Protein AF-A0A119UWV0-F1 (afdb_monomer_lite)

Foldseek 3Di:
DVVVVVVVVVVVVVVVVVVVVVVVVVVVVVVVLVVQLVQWDWDQLAQNFTWTWGNDDPPDPDDTWTADPVCVVVVHGFTWDDDDDPSKTAGPPPGDIRDRPHDDPDPPDPDD

pLDDT: mean 87.81, std 12.91, range [50.81, 98.12]

Structure (mmCIF, N/CA/C/O backbone):
data_AF-A0A119UWV0-F1
#
_entry.id   AF-A0A119UWV0-F1
#
loop_
_atom_site.group_PDB
_atom_site.id
_atom_site.type_symbol
_atom_site.label_atom_id
_atom_site.label_alt_id
_atom_site.label_comp_id
_atom_site.label_asym_id
_atom_site.label_entity_id
_atom_site.label_seq_id
_atom_site.pdbx_PDB_ins_code
_atom_site.Cartn_x
_atom_site.Cartn_y
_atom_site.Cartn_z
_atom_site.occupancy
_atom_site.B_iso_or_equiv
_atom_site.auth_seq_id
_atom_site.auth_comp_id
_atom_site.auth_asym_id
_atom_site.auth_atom_id
_atom_site.pdbx_PDB_model_num
ATOM 1 N N . MET A 1 1 ? -32.503 -6.758 44.906 1.00 62.12 1 MET A N 1
ATOM 2 C CA . MET A 1 1 ? -32.669 -6.690 43.437 1.00 62.12 1 MET A CA 1
ATOM 3 C C . MET A 1 1 ? -31.937 -5.479 42.854 1.00 62.12 1 MET A C 1
ATOM 5 O O . MET A 1 1 ? -31.022 -5.701 42.078 1.00 62.12 1 MET A O 1
ATOM 9 N N . ALA A 1 2 ? -32.184 -4.247 43.325 1.00 69.44 2 ALA A N 1
ATOM 10 C CA . ALA A 1 2 ? -31.515 -3.028 42.827 1.00 69.44 2 ALA A CA 1
ATOM 11 C C . ALA A 1 2 ? -29.963 -3.041 42.838 1.00 69.44 2 ALA A C 1
ATOM 13 O O . ALA A 1 2 ? -29.325 -2.496 41.944 1.00 69.44 2 ALA A O 1
ATOM 14 N N . THR A 1 3 ? -29.324 -3.694 43.815 1.00 80.56 3 THR A N 1
ATOM 15 C CA . THR A 1 3 ? -27.852 -3.797 43.891 1.00 80.56 3 THR A CA 1
ATOM 16 C C . THR A 1 3 ? -27.248 -4.727 42.836 1.00 80.56 3 THR A C 1
ATOM 18 O O . THR A 1 3 ? -26.132 -4.498 42.378 1.00 80.56 3 THR A O 1
ATOM 21 N N . GLN A 1 4 ? -27.983 -5.763 42.423 1.00 86.88 4 GLN A N 1
ATOM 22 C CA . GLN A 1 4 ? -27.537 -6.720 41.410 1.00 86.88 4 GLN A CA 1
ATOM 23 C C . GLN A 1 4 ? -27.638 -6.121 40.003 1.00 86.88 4 GLN A C 1
ATOM 25 O O . GLN A 1 4 ? -26.747 -6.323 39.181 1.00 86.88 4 GLN A O 1
ATOM 30 N N . GLU A 1 5 ? -28.681 -5.327 39.752 1.00 88.56 5 GLU A N 1
ATOM 31 C CA . GLU A 1 5 ? -28.848 -4.568 38.508 1.00 88.56 5 GLU A CA 1
ATOM 32 C C . GLU A 1 5 ? -27.774 -3.485 38.358 1.00 88.56 5 GLU A C 1
ATOM 34 O O . GLU A 1 5 ? -27.155 -3.384 37.301 1.00 88.56 5 GLU A O 1
ATOM 39 N N . ALA A 1 6 ? -27.476 -2.741 39.431 1.00 89.38 6 ALA A N 1
ATOM 40 C CA . ALA A 1 6 ? -26.408 -1.741 39.429 1.00 89.38 6 ALA A CA 1
ATOM 41 C C . ALA A 1 6 ? -25.021 -2.361 39.174 1.00 89.38 6 ALA A C 1
ATOM 43 O O . ALA A 1 6 ? -24.216 -1.800 38.429 1.00 89.38 6 ALA A O 1
ATOM 44 N N . LEU A 1 7 ? -24.747 -3.539 39.748 1.00 90.56 7 LEU A N 1
ATOM 45 C CA . LEU A 1 7 ? -23.492 -4.255 39.515 1.00 90.56 7 LEU A CA 1
ATOM 46 C C . LEU A 1 7 ? -23.367 -4.723 38.060 1.00 90.56 7 LEU A C 1
ATOM 48 O O . LEU A 1 7 ? -22.306 -4.560 37.459 1.00 90.56 7 LEU A O 1
ATOM 52 N N . LYS A 1 8 ? -24.449 -5.261 37.487 1.00 93.31 8 LYS A N 1
ATOM 53 C CA . LYS A 1 8 ? -24.478 -5.686 36.085 1.00 93.31 8 LYS A CA 1
ATOM 54 C C . LYS A 1 8 ? -24.269 -4.503 35.137 1.00 93.31 8 LYS A C 1
ATOM 56 O O . LYS A 1 8 ? -23.420 -4.584 34.260 1.00 93.31 8 LYS A O 1
ATOM 61 N N . ALA A 1 9 ? -24.945 -3.378 35.374 1.00 92.31 9 ALA A N 1
ATOM 62 C CA . ALA A 1 9 ? -24.749 -2.162 34.587 1.00 92.31 9 ALA A CA 1
ATOM 63 C C . ALA A 1 9 ? -23.295 -1.656 34.651 1.00 92.31 9 ALA A C 1
ATOM 65 O O . ALA A 1 9 ? -22.722 -1.287 33.630 1.00 92.31 9 ALA A O 1
ATOM 66 N N . ALA A 1 10 ? -22.658 -1.694 35.828 1.00 92.62 10 ALA A N 1
ATOM 67 C CA . ALA A 1 10 ? -21.248 -1.326 35.973 1.00 92.62 10 ALA A CA 1
ATOM 68 C C . ALA A 1 10 ? -20.294 -2.278 35.230 1.00 92.62 10 ALA A C 1
ATOM 70 O O . ALA A 1 10 ? -19.278 -1.837 34.692 1.00 92.62 10 ALA A O 1
ATOM 71 N N . GLN A 1 11 ? -20.606 -3.575 35.191 1.00 93.75 11 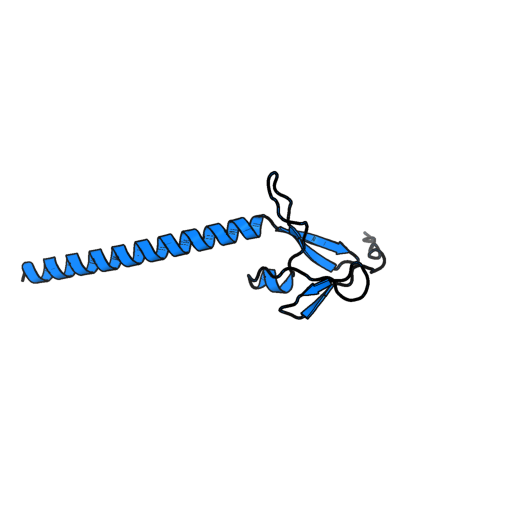GLN A N 1
ATOM 72 C CA . GLN A 1 11 ? -19.842 -4.563 34.424 1.00 93.75 11 GLN A CA 1
ATOM 73 C C . GLN A 1 11 ? -20.011 -4.360 32.916 1.00 93.75 11 GLN A C 1
ATOM 75 O O . GLN A 1 11 ? -19.015 -4.363 32.193 1.00 93.75 11 GLN A O 1
ATOM 80 N N . ASP A 1 12 ? -21.241 -4.123 32.461 1.00 94.94 12 ASP A N 1
ATOM 81 C CA . ASP A 1 12 ? -21.551 -3.872 31.054 1.00 94.94 12 ASP A CA 1
ATOM 82 C C . ASP A 1 12 ? -20.870 -2.585 30.561 1.00 94.94 12 ASP A C 1
ATOM 84 O O . ASP A 1 12 ? -20.247 -2.603 29.501 1.00 94.94 12 ASP A O 1
ATOM 88 N N . MET A 1 13 ? -20.883 -1.504 31.355 1.00 94.19 13 MET A N 1
ATOM 89 C CA . MET A 1 13 ? -20.150 -0.268 31.036 1.00 94.19 13 MET A CA 1
ATOM 90 C C . MET A 1 13 ? -18.648 -0.523 30.874 1.00 94.19 13 MET A C 1
ATOM 92 O O . MET A 1 13 ? -18.072 -0.150 29.858 1.00 94.19 13 MET A O 1
ATOM 96 N N . ARG A 1 14 ? -18.018 -1.248 31.809 1.00 94.94 14 ARG A N 1
ATOM 97 C CA . ARG A 1 14 ? -16.586 -1.586 31.699 1.00 94.94 14 ARG A CA 1
ATOM 98 C C . ARG A 1 14 ? -16.276 -2.429 30.463 1.00 94.94 14 ARG A C 1
ATOM 100 O O . ARG A 1 14 ? -15.245 -2.228 29.828 1.00 94.94 14 ARG A O 1
ATOM 107 N N . ALA A 1 15 ? -17.146 -3.380 30.126 1.00 95.50 15 ALA A N 1
ATOM 108 C CA . ALA A 1 15 ? -16.985 -4.194 28.926 1.00 95.50 15 ALA A CA 1
ATOM 109 C C . ALA A 1 15 ? -17.137 -3.357 27.645 1.00 95.50 15 ALA A C 1
ATOM 111 O O . ALA A 1 15 ? -16.448 -3.620 26.658 1.00 95.50 15 ALA A O 1
ATOM 112 N N . MET A 1 16 ? -18.014 -2.348 27.652 1.00 95.19 16 MET A N 1
ATOM 113 C CA . MET A 1 16 ? -18.131 -1.392 26.551 1.00 95.19 16 MET A CA 1
ATOM 114 C C . MET A 1 16 ? -16.889 -0.508 26.432 1.00 95.19 16 MET A C 1
ATOM 116 O O . MET A 1 16 ? -16.360 -0.397 25.330 1.00 95.19 16 MET A O 1
ATOM 120 N N . ASP A 1 17 ? -16.370 0.026 27.538 1.00 96.31 17 ASP A N 1
ATOM 121 C CA . ASP A 1 17 ? -15.157 0.857 27.538 1.00 96.31 17 ASP A CA 1
ATOM 122 C C . ASP A 1 17 ? -13.941 0.090 26.996 1.00 96.31 17 ASP A C 1
ATOM 124 O O . ASP A 1 17 ? -13.175 0.605 26.184 1.00 96.31 17 ASP A O 1
ATOM 128 N N . GLN A 1 18 ? -13.789 -1.183 27.380 1.00 96.94 18 GLN A N 1
ATOM 129 C CA . GLN A 1 18 ? -12.724 -2.047 26.856 1.00 96.94 18 GLN A CA 1
ATOM 130 C C . GLN A 1 18 ? -12.848 -2.274 25.346 1.00 96.94 18 GLN A C 1
ATOM 132 O O . GLN A 1 18 ? -11.843 -2.265 24.634 1.00 96.94 18 GLN A O 1
ATOM 137 N N . LYS A 1 19 ? -14.073 -2.470 24.845 1.00 96.81 19 LYS A N 1
ATOM 138 C CA . LYS A 1 19 ? -14.319 -2.602 23.404 1.00 96.81 19 LYS A CA 1
ATOM 139 C C . LYS A 1 19 ? -14.048 -1.298 22.667 1.00 96.81 19 LYS A C 1
ATOM 141 O O . LYS A 1 19 ? -13.478 -1.350 21.584 1.00 96.81 19 LYS A O 1
ATOM 146 N N . LEU A 1 20 ? -14.435 -0.161 23.242 1.00 97.69 20 LEU A N 1
ATOM 147 C CA . LEU A 1 20 ? -14.184 1.150 22.654 1.00 97.69 20 LEU A CA 1
ATOM 148 C C . LEU A 1 20 ? -12.680 1.385 22.499 1.00 97.69 20 LEU A C 1
ATOM 150 O O . LEU A 1 20 ? -12.229 1.626 21.385 1.00 97.69 20 LEU A O 1
ATOM 154 N N . ALA A 1 21 ? -11.905 1.179 23.565 1.00 97.19 21 ALA A N 1
ATOM 155 C CA . ALA A 1 21 ? -10.452 1.322 23.522 1.00 97.19 21 ALA A CA 1
ATOM 156 C C . ALA A 1 21 ? -9.795 0.374 22.498 1.00 97.19 21 ALA A C 1
ATOM 158 O O . ALA A 1 21 ? -8.882 0.769 21.773 1.00 97.19 21 ALA A O 1
ATOM 159 N N . ALA A 1 22 ? -10.269 -0.875 22.398 1.00 97.12 22 ALA A N 1
ATOM 160 C CA . ALA A 1 22 ? -9.761 -1.831 21.413 1.00 97.12 22 ALA A CA 1
ATOM 161 C C . ALA A 1 22 ? -10.058 -1.393 19.967 1.00 97.12 22 ALA A C 1
ATOM 163 O O . ALA A 1 22 ? -9.182 -1.475 19.105 1.00 97.12 22 ALA A O 1
ATOM 164 N N . LEU A 1 23 ? -11.272 -0.901 19.710 1.00 97.75 23 LEU A N 1
ATOM 165 C CA . LEU A 1 23 ? -11.683 -0.423 18.390 1.00 97.75 23 LEU A CA 1
ATOM 166 C C . LEU A 1 23 ? -10.978 0.877 17.999 1.00 97.75 23 LEU A C 1
ATOM 168 O O . LEU A 1 23 ? -10.610 1.034 16.839 1.00 97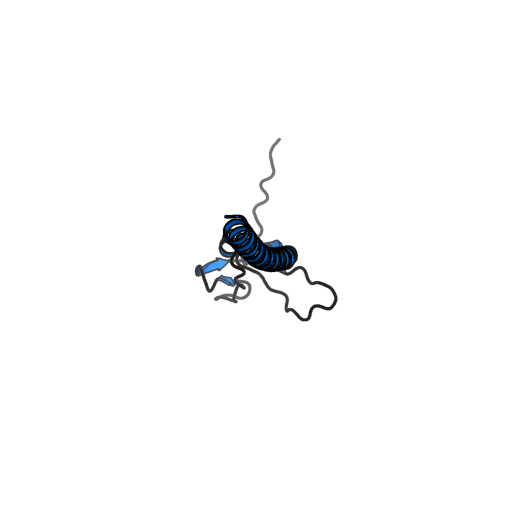.75 23 LEU A O 1
ATOM 172 N N . GLU A 1 24 ? -10.772 1.798 18.940 1.00 97.69 24 GLU A N 1
ATOM 173 C CA . GLU A 1 24 ? -9.997 3.021 18.714 1.00 97.69 24 GLU A CA 1
ATOM 174 C C . GLU A 1 24 ? -8.560 2.681 18.318 1.00 97.69 24 GLU A C 1
ATOM 176 O O . GLU A 1 24 ? -8.069 3.174 17.301 1.00 97.69 24 GLU A O 1
ATOM 181 N N . HIS A 1 25 ? -7.933 1.751 19.040 1.00 97.12 25 HIS A N 1
ATOM 182 C CA . HIS A 1 25 ? -6.592 1.283 18.714 1.00 97.12 25 HIS A CA 1
ATOM 183 C C . HIS A 1 25 ? -6.519 0.625 17.328 1.00 97.12 25 HIS A C 1
ATOM 185 O O . HIS A 1 25 ? -5.615 0.913 16.540 1.00 97.12 25 HIS A O 1
ATOM 191 N N . GLU A 1 26 ? -7.483 -0.233 16.986 1.00 96.50 26 GLU A N 1
ATOM 192 C CA . GLU A 1 26 ? -7.563 -0.831 15.650 1.00 96.50 26 GLU A CA 1
ATOM 193 C C . GLU A 1 26 ? -7.763 0.242 14.565 1.00 96.50 26 GLU A C 1
ATOM 195 O O . GLU A 1 26 ? -7.121 0.202 13.512 1.00 96.50 26 GLU A O 1
ATOM 200 N N . ASN A 1 27 ? -8.599 1.249 14.829 1.00 96.69 27 ASN A N 1
ATOM 201 C CA . ASN A 1 27 ? -8.848 2.351 13.904 1.00 96.69 27 ASN A CA 1
ATOM 202 C C . ASN A 1 27 ? -7.576 3.161 13.621 1.00 96.69 27 ASN A C 1
ATOM 204 O O . ASN A 1 27 ? -7.298 3.486 12.464 1.00 96.69 27 ASN A O 1
ATOM 208 N N . GLU A 1 28 ? -6.787 3.451 14.655 1.00 96.94 28 GLU A N 1
ATOM 209 C CA . GLU A 1 28 ? -5.490 4.120 14.525 1.00 96.94 28 GLU A CA 1
ATOM 210 C C . GLU A 1 28 ? -4.513 3.302 13.675 1.00 96.94 28 GLU A C 1
ATOM 212 O O . GLU A 1 28 ? -3.897 3.838 12.749 1.00 96.94 28 GLU A O 1
ATOM 217 N N . GLN A 1 29 ? -4.417 1.990 13.912 1.00 94.19 29 GLN A N 1
ATOM 218 C CA . GLN A 1 29 ? -3.561 1.111 13.110 1.00 94.19 29 GLN A CA 1
ATOM 219 C C . GLN A 1 29 ? -3.987 1.071 11.636 1.00 94.19 29 GLN A C 1
ATOM 221 O O . GLN A 1 29 ? -3.139 1.117 10.734 1.00 94.19 29 GLN A O 1
ATOM 226 N N . LEU A 1 30 ? -5.295 1.005 11.373 1.00 93.44 30 LEU A N 1
ATOM 227 C CA . LEU A 1 30 ? -5.844 1.006 10.018 1.00 93.44 30 LEU A CA 1
ATOM 228 C C . LEU A 1 30 ? -5.585 2.336 9.303 1.00 93.44 30 LEU A C 1
ATO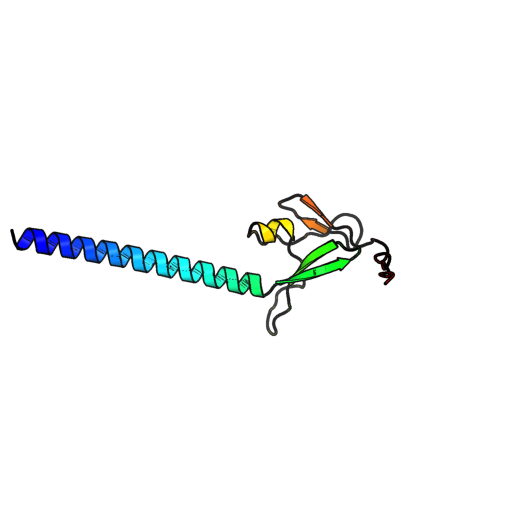M 230 O O . LEU A 1 30 ? -5.177 2.321 8.139 1.00 93.44 30 LEU A O 1
ATOM 234 N N . LYS A 1 31 ? -5.752 3.469 9.996 1.00 94.12 31 LYS A N 1
ATOM 235 C CA . LYS A 1 31 ? -5.421 4.802 9.470 1.00 94.12 31 LYS A CA 1
ATOM 236 C C . LYS A 1 31 ? -3.941 4.910 9.121 1.00 94.12 31 LYS A C 1
ATOM 238 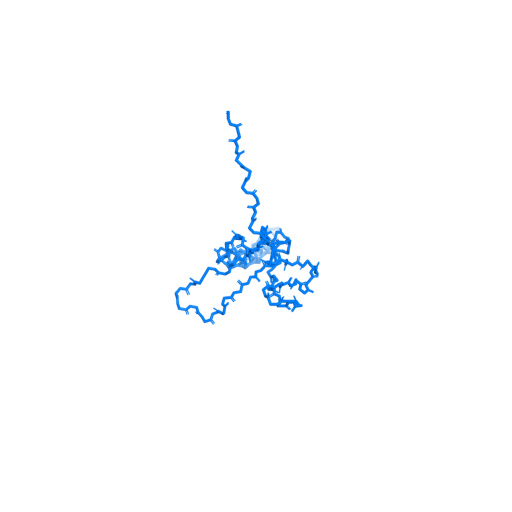O O . LYS A 1 31 ? -3.622 5.262 7.989 1.00 94.12 31 LYS A O 1
ATOM 243 N N . ALA A 1 32 ? -3.054 4.511 10.032 1.00 90.62 32 ALA A N 1
ATOM 244 C CA . ALA A 1 32 ? -1.613 4.537 9.793 1.00 90.62 32 ALA A CA 1
ATOM 245 C C . ALA A 1 32 ? -1.210 3.657 8.596 1.00 90.62 32 ALA A C 1
ATOM 247 O O . ALA A 1 32 ? -0.346 4.025 7.800 1.00 90.62 32 ALA A O 1
ATOM 248 N N . ARG A 1 33 ? -1.846 2.489 8.424 1.00 88.88 33 ARG A N 1
ATOM 249 C CA . ARG A 1 33 ? -1.621 1.629 7.252 1.00 88.88 33 ARG A CA 1
ATOM 250 C C . ARG A 1 33 ? -2.135 2.271 5.964 1.00 88.88 33 ARG A C 1
ATOM 252 O O . ARG A 1 33 ? -1.451 2.204 4.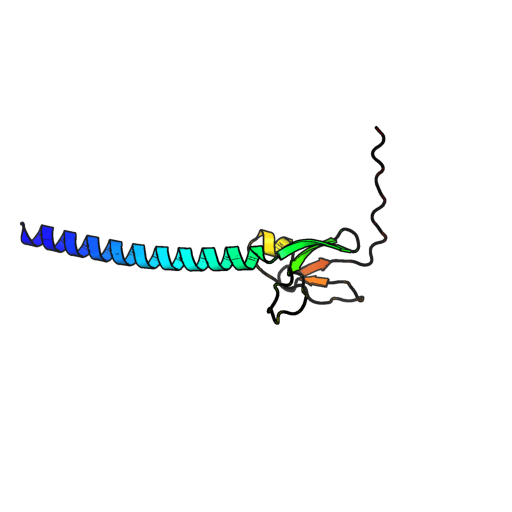948 1.00 88.88 33 ARG A O 1
ATOM 259 N N . ALA A 1 34 ? -3.320 2.877 5.984 1.00 89.25 34 ALA A N 1
ATOM 260 C CA . ALA A 1 34 ? -3.874 3.561 4.819 1.00 89.25 34 ALA A CA 1
ATOM 261 C C . ALA A 1 34 ? -2.992 4.740 4.383 1.00 89.25 34 ALA A C 1
ATOM 263 O O . ALA A 1 34 ? -2.719 4.886 3.192 1.00 89.25 34 ALA A O 1
ATOM 264 N N . GLU A 1 35 ? -2.489 5.518 5.342 1.00 89.88 35 GLU A N 1
ATOM 265 C CA . GLU A 1 35 ? -1.578 6.635 5.095 1.00 89.88 35 GLU A CA 1
ATOM 266 C C . GLU A 1 35 ? -0.271 6.169 4.447 1.00 89.88 35 GLU A C 1
ATOM 268 O O . GLU A 1 35 ? 0.089 6.670 3.381 1.00 89.88 35 GLU A O 1
ATOM 273 N N . ARG A 1 36 ? 0.391 5.144 5.008 1.00 87.31 36 ARG A N 1
ATOM 274 C CA . ARG A 1 36 ? 1.603 4.564 4.399 1.00 87.31 36 ARG A CA 1
ATOM 275 C C . ARG A 1 36 ? 1.354 4.089 2.972 1.00 87.31 36 ARG A C 1
ATOM 277 O O . ARG A 1 36 ? 2.150 4.371 2.084 1.00 87.31 36 ARG A O 1
ATOM 284 N N . ARG A 1 37 ? 0.230 3.413 2.718 1.00 89.25 37 ARG A N 1
ATOM 285 C CA . ARG A 1 37 ? -0.131 2.960 1.364 1.00 89.25 37 ARG A CA 1
ATOM 286 C C . ARG A 1 37 ? -0.389 4.119 0.403 1.00 89.25 37 ARG A C 1
ATOM 288 O O . ARG A 1 37 ? -0.076 3.984 -0.777 1.00 89.25 37 ARG A O 1
ATOM 295 N N . GLY A 1 38 ? -0.925 5.236 0.895 1.00 88.94 38 GLY A N 1
ATOM 296 C CA . GLY A 1 38 ? -1.150 6.457 0.118 1.00 88.94 38 GLY A CA 1
ATOM 297 C C . GLY A 1 38 ? 0.134 7.099 -0.416 1.00 88.94 38 GLY A C 1
ATOM 298 O O . GLY A 1 38 ? 0.077 7.857 -1.379 1.00 88.94 38 GLY A O 1
ATOM 299 N N . GLN A 1 39 ? 1.295 6.748 0.142 1.00 91.81 39 GLN A N 1
ATOM 300 C CA . GLN A 1 39 ? 2.603 7.221 -0.325 1.00 91.81 39 GLN A CA 1
ATOM 301 C C . GLN A 1 39 ? 3.089 6.485 -1.584 1.00 91.81 39 GLN A C 1
ATOM 303 O O . GLN A 1 39 ? 4.130 6.833 -2.138 1.00 91.81 39 GLN A O 1
ATOM 308 N N . TYR A 1 40 ? 2.358 5.479 -2.072 1.00 94.00 40 TYR A N 1
ATOM 309 C CA . TYR A 1 40 ? 2.764 4.684 -3.226 1.00 94.00 40 TYR A CA 1
ATOM 310 C C . TYR A 1 40 ? 1.813 4.844 -4.406 1.00 94.00 40 TYR A C 1
ATOM 312 O O . TYR A 1 40 ? 0.602 4.670 -4.281 1.00 94.00 40 TYR A O 1
ATOM 320 N N . ALA A 1 41 ? 2.385 5.070 -5.587 1.00 94.00 41 ALA A N 1
ATOM 321 C CA . ALA A 1 41 ? 1.643 5.154 -6.840 1.00 94.00 41 ALA A CA 1
ATOM 322 C C . ALA A 1 41 ? 1.970 3.957 -7.738 1.00 94.00 41 ALA A C 1
ATOM 324 O O . ALA A 1 41 ? 3.135 3.589 -7.897 1.00 94.00 41 ALA A O 1
ATOM 325 N N . LEU A 1 42 ? 0.946 3.344 -8.337 1.00 95.19 42 LEU A N 1
ATOM 326 C CA . LEU A 1 42 ? 1.147 2.297 -9.337 1.00 95.19 42 LEU A CA 1
ATOM 327 C C . LEU A 1 42 ? 1.727 2.928 -10.611 1.00 95.19 42 LEU A C 1
ATOM 329 O O . LEU A 1 42 ? 1.117 3.831 -11.180 1.00 95.19 42 LEU A O 1
ATOM 333 N N . THR A 1 43 ? 2.887 2.455 -11.055 1.00 94.25 43 THR A N 1
ATOM 334 C CA . THR A 1 43 ? 3.600 2.972 -12.229 1.00 94.25 43 THR A CA 1
ATOM 335 C C . THR A 1 43 ? 4.152 1.835 -13.077 1.00 94.25 43 THR A C 1
ATOM 337 O O . THR A 1 43 ? 4.454 0.756 -12.564 1.00 94.25 43 THR A O 1
ATOM 340 N N . ASP A 1 44 ? 4.334 2.099 -14.370 1.00 93.38 44 ASP A N 1
ATOM 341 C CA . ASP A 1 44 ? 5.204 1.290 -15.223 1.00 93.38 44 ASP A CA 1
ATOM 342 C C . ASP A 1 44 ? 6.660 1.505 -14.783 1.00 93.38 44 ASP A C 1
ATOM 344 O O . ASP A 1 44 ? 7.103 2.648 -14.629 1.00 93.38 44 ASP A O 1
ATOM 348 N N . ILE A 1 45 ? 7.369 0.410 -14.512 1.00 91.50 45 ILE A N 1
ATOM 349 C CA . ILE A 1 45 ? 8.787 0.394 -14.124 1.00 91.50 45 ILE A CA 1
ATOM 350 C C . ILE A 1 45 ? 9.708 -0.053 -15.269 1.00 91.50 45 ILE A C 1
ATOM 352 O O . ILE A 1 45 ? 10.906 -0.235 -15.057 1.00 91.50 45 ILE A O 1
ATOM 356 N N . GLY A 1 46 ? 9.160 -0.208 -16.475 1.00 89.75 46 GLY A N 1
ATOM 357 C CA . GLY A 1 46 ? 9.840 -0.615 -17.701 1.00 89.75 46 GLY A CA 1
ATOM 358 C C . GLY A 1 46 ? 9.201 -1.860 -18.316 1.00 89.75 46 GLY A C 1
ATOM 359 O O . GLY A 1 46 ? 8.731 -2.752 -17.611 1.00 89.75 46 GLY A O 1
ATOM 360 N N . GLY A 1 47 ? 9.193 -1.937 -19.650 1.00 84.38 47 GLY A N 1
ATOM 361 C CA . GLY A 1 47 ? 8.697 -3.106 -20.386 1.00 84.38 47 GLY A CA 1
ATOM 362 C C . GLY A 1 47 ? 7.203 -3.415 -20.204 1.00 84.38 47 GLY A C 1
ATOM 363 O O . GLY A 1 47 ? 6.787 -4.527 -20.524 1.00 84.38 47 GLY A O 1
ATOM 364 N N . GLY A 1 48 ? 6.398 -2.474 -19.690 1.00 88.44 48 GLY A N 1
ATOM 365 C CA . GLY A 1 48 ? 4.991 -2.701 -19.340 1.00 88.44 48 GLY A CA 1
ATOM 366 C C . GLY A 1 48 ? 4.791 -3.372 -17.977 1.00 88.44 48 GLY A C 1
ATOM 367 O O . GLY A 1 48 ? 3.670 -3.764 -17.644 1.00 88.44 48 GLY A O 1
ATOM 368 N N . ALA A 1 49 ? 5.853 -3.537 -17.184 1.00 92.25 49 ALA A N 1
ATOM 369 C CA . ALA A 1 49 ? 5.771 -4.124 -15.856 1.00 92.25 49 ALA A CA 1
ATOM 370 C C . ALA A 1 49 ? 5.276 -3.076 -14.846 1.00 92.25 49 ALA A C 1
ATOM 372 O O . ALA A 1 49 ? 5.871 -2.013 -14.703 1.00 92.25 49 ALA A O 1
ATOM 373 N N . LEU A 1 50 ? 4.201 -3.380 -14.115 1.00 95.12 50 LEU A N 1
ATOM 374 C CA . LEU A 1 50 ? 3.586 -2.445 -13.168 1.00 95.12 50 LEU A CA 1
ATOM 375 C C . LEU A 1 50 ? 3.995 -2.745 -11.724 1.00 95.12 50 LEU A C 1
ATOM 377 O O . LEU A 1 50 ? 3.757 -3.847 -11.233 1.00 95.12 50 LEU A O 1
ATOM 381 N N . ALA A 1 51 ? 4.529 -1.752 -11.014 1.00 96.75 51 ALA A N 1
ATOM 382 C CA . ALA A 1 51 ? 4.848 -1.838 -9.588 1.00 96.75 51 ALA A CA 1
ATOM 383 C C . ALA A 1 51 ? 4.463 -0.548 -8.853 1.00 96.75 51 ALA A C 1
ATOM 385 O O . ALA A 1 51 ? 4.238 0.496 -9.462 1.00 96.75 51 ALA A O 1
ATOM 386 N N . TYR A 1 52 ? 4.369 -0.611 -7.528 1.00 96.94 52 TYR A N 1
ATOM 387 C CA . TYR A 1 52 ? 4.066 0.562 -6.710 1.00 96.94 52 TYR A CA 1
ATOM 388 C C . TYR A 1 52 ? 5.354 1.305 -6.378 1.00 96.94 52 TYR A C 1
ATOM 390 O O . TYR A 1 52 ? 6.187 0.784 -5.645 1.00 96.94 52 TYR A O 1
ATOM 398 N N . ARG A 1 53 ? 5.539 2.513 -6.902 1.00 94.69 53 ARG A N 1
ATOM 399 C CA . ARG A 1 53 ? 6.707 3.347 -6.607 1.00 94.69 53 ARG A CA 1
ATOM 400 C C . ARG A 1 53 ? 6.443 4.217 -5.391 1.00 94.69 53 ARG A C 1
ATOM 402 O O . ARG A 1 53 ? 5.381 4.832 -5.303 1.00 94.69 53 ARG A O 1
ATOM 409 N N . TYR A 1 54 ? 7.425 4.294 -4.499 1.00 93.62 54 TYR A N 1
ATOM 410 C CA . TYR A 1 54 ? 7.411 5.263 -3.410 1.00 93.62 54 TYR A CA 1
ATOM 411 C C . TYR A 1 54 ? 7.428 6.690 -3.973 1.00 93.62 54 TYR A C 1
ATOM 413 O O . TYR A 1 54 ? 8.347 7.070 -4.708 1.00 93.62 54 TYR A O 1
ATOM 421 N N . SER A 1 55 ? 6.396 7.465 -3.654 1.00 84.94 55 SER A N 1
ATOM 422 C CA . SER A 1 55 ? 6.322 8.890 -3.967 1.00 84.94 55 SER A CA 1
ATOM 423 C C . SER A 1 55 ? 7.145 9.605 -2.910 1.00 84.94 55 SER A C 1
ATOM 425 O O . SER A 1 55 ? 6.745 9.655 -1.753 1.00 84.94 55 SER A O 1
ATOM 427 N N . HIS A 1 56 ? 8.330 10.087 -3.287 1.00 72.44 56 HIS A N 1
ATOM 428 C CA . HIS A 1 56 ? 9.217 10.768 -2.351 1.00 72.44 56 HIS A CA 1
ATOM 429 C C . HIS A 1 56 ? 8.479 11.934 -1.682 1.00 72.44 56 HIS A C 1
ATOM 431 O O . HIS A 1 56 ? 8.015 12.849 -2.362 1.00 72.44 56 HIS A O 1
ATOM 437 N N . VAL A 1 57 ? 8.361 11.871 -0.358 1.00 72.00 57 VAL A N 1
ATOM 438 C CA . VAL A 1 57 ? 7.805 12.944 0.466 1.00 72.00 57 VAL A CA 1
ATOM 439 C C . VAL A 1 57 ? 8.965 13.827 0.913 1.00 72.00 57 VAL A C 1
ATOM 441 O O . VAL A 1 57 ? 9.974 13.308 1.391 1.00 72.00 57 VAL A O 1
ATOM 444 N N . GLU A 1 58 ? 8.843 15.148 0.753 1.00 72.38 58 GLU A N 1
ATOM 445 C CA . GLU A 1 58 ? 9.864 16.088 1.229 1.00 72.38 58 GLU A CA 1
ATOM 446 C C . GLU A 1 58 ? 10.171 15.848 2.716 1.00 72.38 58 GLU A C 1
ATOM 448 O O . GLU A 1 58 ? 9.268 15.747 3.546 1.00 72.38 58 GLU A O 1
ATOM 453 N N . GLY A 1 59 ? 11.459 15.723 3.048 1.00 72.31 59 GLY A N 1
ATOM 454 C CA . GLY A 1 59 ? 11.925 15.406 4.403 1.00 72.31 59 GLY A CA 1
ATOM 455 C C . GLY A 1 59 ? 12.018 13.911 4.732 1.00 72.31 59 GLY A C 1
ATOM 456 O O . GLY A 1 59 ? 12.526 13.572 5.800 1.00 72.31 59 GLY A O 1
ATOM 457 N N . SER A 1 60 ? 11.595 13.014 3.836 1.00 76.81 60 SER A N 1
ATOM 458 C CA . SER A 1 60 ? 11.796 11.570 4.001 1.00 76.81 60 SER A CA 1
ATOM 459 C C . SER A 1 60 ? 13.243 11.165 3.703 1.00 76.81 60 SER A C 1
ATOM 461 O O . SER A 1 60 ? 13.827 11.575 2.698 1.00 76.81 60 SER A O 1
ATOM 463 N N . THR A 1 61 ? 13.814 10.312 4.555 1.00 80.62 61 THR A N 1
ATOM 464 C CA . THR A 1 61 ? 15.122 9.672 4.333 1.00 80.62 61 THR A CA 1
ATOM 465 C C . THR A 1 61 ? 15.015 8.350 3.573 1.00 80.62 61 THR A C 1
ATOM 467 O O . THR A 1 61 ? 16.023 7.665 3.392 1.00 80.62 61 THR A O 1
ATOM 470 N N . ASP A 1 62 ? 13.810 7.962 3.153 1.00 81.19 62 ASP A N 1
ATOM 471 C CA . ASP A 1 62 ? 13.586 6.684 2.490 1.00 81.19 62 ASP A CA 1
ATOM 472 C C . ASP A 1 62 ? 14.186 6.682 1.082 1.00 81.19 62 ASP A C 1
ATOM 474 O O . ASP A 1 62 ? 13.953 7.575 0.259 1.00 81.19 62 ASP A O 1
ATOM 478 N N . ALA A 1 63 ? 14.951 5.631 0.786 1.00 84.62 63 ALA A N 1
ATOM 479 C CA . ALA A 1 63 ? 15.510 5.426 -0.540 1.00 84.62 63 ALA A CA 1
ATOM 480 C C . ALA A 1 63 ? 14.385 5.176 -1.563 1.00 84.62 63 ALA A C 1
ATOM 482 O O . ALA A 1 63 ? 13.413 4.482 -1.249 1.00 84.62 63 ALA A O 1
ATOM 483 N N . PRO A 1 64 ? 14.511 5.663 -2.811 1.00 87.62 64 PRO A N 1
ATOM 484 C CA . PRO A 1 64 ? 13.581 5.313 -3.876 1.00 87.62 64 PRO A CA 1
ATOM 485 C C . PRO A 1 64 ? 13.495 3.794 -4.054 1.00 87.62 64 PRO A C 1
ATOM 487 O O . PRO A 1 64 ? 14.503 3.129 -4.288 1.00 87.62 64 PRO A O 1
ATOM 490 N N . HIS A 1 65 ? 12.288 3.244 -3.961 1.00 92.69 65 HIS A N 1
ATOM 491 C CA . HIS A 1 65 ? 12.060 1.810 -4.081 1.00 92.69 65 HIS A CA 1
ATOM 492 C C . HIS A 1 65 ? 10.682 1.505 -4.674 1.00 92.69 65 HIS A C 1
ATOM 494 O O . HIS A 1 65 ? 9.823 2.383 -4.825 1.00 92.69 65 HIS A O 1
ATOM 500 N N . TYR A 1 66 ? 10.495 0.234 -5.020 1.00 95.88 66 TYR A N 1
ATOM 501 C CA . TYR A 1 66 ? 9.257 -0.295 -5.571 1.00 95.88 66 TYR A CA 1
ATOM 502 C C . TYR A 1 66 ? 8.697 -1.386 -4.665 1.00 95.88 66 TYR A C 1
ATOM 504 O O . TYR A 1 66 ? 9.450 -2.220 -4.162 1.00 95.88 66 TYR A O 1
ATOM 512 N N . LEU A 1 67 ? 7.378 -1.422 -4.504 1.00 97.12 67 LEU A N 1
ATOM 513 C CA . LEU A 1 67 ? 6.655 -2.522 -3.883 1.00 97.12 67 LEU A CA 1
ATOM 514 C C . LEU A 1 67 ? 6.015 -3.415 -4.948 1.00 97.12 67 LEU A C 1
ATOM 516 O O . LEU A 1 67 ? 5.538 -2.961 -5.992 1.00 97.12 67 LEU A O 1
ATOM 520 N N . CYS A 1 68 ? 5.974 -4.706 -4.645 1.00 97.94 68 CYS A N 1
ATOM 521 C CA . CYS A 1 68 ? 5.362 -5.731 -5.476 1.00 97.94 68 CYS A CA 1
ATOM 522 C C . CYS A 1 68 ? 3.848 -5.501 -5.637 1.00 97.94 68 CYS A C 1
ATOM 524 O O . CYS A 1 68 ? 3.113 -5.514 -4.647 1.00 97.94 68 CYS A O 1
ATOM 526 N N . GLN A 1 69 ? 3.366 -5.368 -6.878 1.00 97.06 69 GLN A N 1
ATOM 527 C CA . GLN A 1 69 ? 1.952 -5.112 -7.171 1.00 97.06 69 GLN A CA 1
ATOM 528 C C . GLN A 1 69 ? 1.025 -6.235 -6.660 1.00 97.06 69 GLN A C 1
ATOM 530 O O . GLN A 1 69 ? 0.110 -5.916 -5.895 1.00 97.06 69 GLN A O 1
ATOM 535 N N . PRO A 1 70 ? 1.279 -7.534 -6.928 1.00 97.12 70 PRO A N 1
ATOM 536 C CA . PRO A 1 70 ? 0.450 -8.615 -6.396 1.00 97.12 70 PRO A CA 1
ATOM 537 C C . PRO A 1 70 ? 0.404 -8.673 -4.864 1.00 97.12 70 PRO A C 1
ATOM 539 O O . PRO A 1 70 ? -0.648 -8.952 -4.287 1.00 97.12 70 PRO A O 1
ATOM 542 N N . CYS A 1 71 ? 1.528 -8.418 -4.184 1.00 97.56 71 CYS A N 1
ATOM 543 C CA . CYS A 1 71 ? 1.566 -8.390 -2.720 1.00 97.56 71 CYS A CA 1
ATOM 544 C C . CYS A 1 71 ? 0.766 -7.205 -2.175 1.00 97.56 71 CYS A C 1
ATOM 546 O O . CYS A 1 71 ? -0.046 -7.394 -1.270 1.00 97.56 71 CYS A O 1
ATOM 548 N N . MET A 1 72 ? 0.923 -6.020 -2.766 1.00 94.69 72 MET A N 1
ATOM 549 C CA . MET A 1 72 ? 0.237 -4.804 -2.332 1.00 94.69 72 MET A CA 1
ATOM 550 C C . MET A 1 72 ? -1.284 -4.908 -2.518 1.00 94.69 72 MET A C 1
ATOM 552 O O . MET A 1 72 ? -2.049 -4.492 -1.642 1.00 94.69 72 MET A O 1
ATOM 556 N N . SER A 1 73 ? -1.754 -5.546 -3.596 1.00 92.31 73 SER A N 1
ATOM 557 C CA . SER A 1 73 ? -3.179 -5.860 -3.790 1.00 92.31 73 SER A CA 1
ATOM 558 C C . SER A 1 73 ? -3.737 -6.803 -2.718 1.00 92.31 73 SER A C 1
ATOM 560 O O . SER A 1 73 ? -4.909 -6.700 -2.371 1.00 92.31 73 SER A O 1
ATOM 562 N N . LYS A 1 74 ? -2.895 -7.665 -2.134 1.00 94.12 74 LYS A N 1
ATOM 563 C CA . LYS A 1 74 ? -3.230 -8.516 -0.974 1.00 94.12 74 LYS A CA 1
ATOM 564 C C . LYS A 1 74 ? -3.014 -7.812 0.375 1.00 94.12 74 LYS A C 1
ATOM 566 O O . LYS A 1 74 ? -3.207 -8.417 1.424 1.00 94.12 74 LYS A O 1
ATOM 571 N N . GLY A 1 75 ? -2.601 -6.545 0.356 1.00 91.25 75 GLY A N 1
ATOM 572 C CA . GLY A 1 75 ? -2.320 -5.734 1.537 1.00 91.25 75 GLY A CA 1
ATOM 573 C C . GLY A 1 75 ? -0.893 -5.839 2.077 1.00 91.25 75 GLY A C 1
ATOM 574 O O . GLY A 1 75 ? -0.599 -5.204 3.085 1.00 91.25 75 GLY A O 1
ATOM 575 N N . ASN A 1 76 ? -0.002 -6.590 1.436 1.00 94.31 76 ASN A N 1
ATOM 576 C CA . ASN A 1 76 ? 1.372 -6.771 1.900 1.00 94.31 76 ASN A CA 1
ATOM 577 C C . ASN A 1 76 ? 2.330 -5.810 1.184 1.00 94.31 76 ASN A C 1
ATOM 579 O O . ASN A 1 76 ? 2.464 -5.844 -0.038 1.00 94.31 76 ASN A O 1
ATOM 583 N N . GLU A 1 77 ? 3.036 -4.992 1.957 1.00 94.81 77 GLU A N 1
ATOM 584 C CA . GLU A 1 77 ? 4.037 -4.036 1.475 1.00 94.81 77 GLU A CA 1
ATOM 585 C C . GLU A 1 77 ? 5.395 -4.744 1.362 1.00 94.81 77 GLU A C 1
ATOM 587 O O . GLU A 1 77 ? 6.163 -4.805 2.317 1.00 94.81 77 GLU A O 1
ATOM 592 N N . ILE A 1 78 ? 5.674 -5.351 0.203 1.00 97.12 78 ILE A N 1
ATOM 593 C CA . ILE A 1 78 ? 6.922 -6.097 -0.024 1.00 97.12 78 ILE A CA 1
ATOM 594 C C . ILE A 1 78 ? 7.799 -5.358 -1.029 1.00 97.12 78 ILE A C 1
ATOM 596 O O . ILE A 1 78 ? 7.451 -5.282 -2.212 1.00 97.12 78 ILE A O 1
ATOM 600 N N . ALA A 1 79 ? 8.948 -4.868 -0.563 1.00 96.44 79 ALA A N 1
ATOM 601 C CA . ALA A 1 79 ? 9.938 -4.203 -1.399 1.00 96.44 79 ALA A CA 1
ATOM 602 C C . ALA A 1 79 ? 10.572 -5.169 -2.406 1.00 96.44 79 ALA A C 1
ATOM 604 O O . ALA A 1 79 ? 11.052 -6.254 -2.058 1.00 96.44 79 ALA A O 1
ATOM 605 N N . LEU A 1 80 ? 10.579 -4.753 -3.667 1.00 97.19 80 LEU A N 1
ATOM 606 C CA . LEU A 1 80 ? 11.235 -5.456 -4.753 1.00 97.19 80 LEU A CA 1
ATOM 607 C C . LEU A 1 80 ? 12.755 -5.403 -4.584 1.00 97.19 80 LEU A C 1
ATOM 609 O O . LEU A 1 80 ? 13.319 -4.355 -4.279 1.00 97.19 80 LEU A O 1
ATOM 613 N N . GLN A 1 81 ? 13.414 -6.539 -4.806 1.00 96.62 81 GLN A N 1
ATOM 614 C CA . GLN A 1 81 ? 14.869 -6.665 -4.744 1.00 96.62 81 GLN A CA 1
ATOM 615 C C . GLN A 1 81 ? 15.449 -6.785 -6.158 1.00 96.62 81 GLN A C 1
ATOM 617 O O . GLN A 1 81 ? 14.796 -7.392 -7.013 1.00 96.62 81 GLN A O 1
ATOM 622 N N . PRO A 1 82 ? 16.650 -6.242 -6.433 1.00 94.25 82 PRO A N 1
ATOM 623 C CA . PRO A 1 82 ? 17.335 -6.456 -7.706 1.00 94.25 82 PRO A CA 1
ATOM 624 C C . PRO A 1 82 ? 17.489 -7.948 -8.019 1.00 94.25 82 PRO A C 1
ATOM 626 O O . PRO A 1 82 ? 17.771 -8.749 -7.124 1.00 94.25 82 PRO A O 1
ATOM 629 N N . TYR A 1 83 ? 17.310 -8.336 -9.282 1.00 94.12 83 TYR A N 1
ATOM 630 C CA . TYR A 1 83 ? 17.375 -9.741 -9.677 1.00 94.12 83 TYR A CA 1
ATOM 631 C C . TYR A 1 83 ? 17.941 -9.937 -11.083 1.00 94.12 83 TYR A C 1
ATOM 633 O O . TYR A 1 83 ? 17.347 -9.525 -12.075 1.00 94.12 83 TYR A O 1
ATOM 641 N N . GLY A 1 84 ? 19.068 -10.644 -11.177 1.00 90.31 84 GLY A N 1
ATOM 642 C CA . GLY A 1 84 ? 19.694 -10.967 -12.456 1.00 90.31 84 GLY A CA 1
ATOM 643 C C . GLY A 1 84 ? 20.254 -9.727 -13.155 1.00 90.31 84 GLY A C 1
ATOM 644 O O . GLY A 1 84 ? 21.160 -9.074 -12.641 1.00 90.31 84 GLY A O 1
ATOM 645 N N . ARG A 1 85 ? 19.748 -9.431 -14.357 1.00 86.38 85 ARG A N 1
ATOM 646 C CA . ARG A 1 85 ? 20.188 -8.283 -15.163 1.00 86.38 85 ARG A CA 1
ATOM 647 C C . ARG A 1 85 ? 19.795 -6.962 -14.490 1.00 86.38 85 ARG A C 1
ATOM 649 O O . ARG A 1 85 ? 18.726 -6.847 -13.902 1.00 86.38 85 ARG A O 1
ATOM 656 N N . HIS A 1 86 ? 20.653 -5.950 -14.626 1.00 84.94 86 HIS A N 1
ATOM 657 C CA . HIS A 1 86 ? 20.384 -4.605 -14.122 1.00 84.94 86 HIS A CA 1
ATOM 658 C C . HIS A 1 86 ? 19.024 -4.078 -14.605 1.00 84.94 86 HIS A C 1
ATOM 660 O O . HIS A 1 86 ? 18.726 -4.134 -15.797 1.00 84.94 86 HIS A O 1
ATOM 666 N N . GLY A 1 87 ? 18.232 -3.545 -13.675 1.00 84.94 87 GLY A N 1
ATOM 667 C CA . GLY A 1 87 ? 16.873 -3.061 -13.920 1.00 84.94 87 GLY A CA 1
ATOM 668 C C . GLY A 1 87 ? 15.786 -4.104 -13.660 1.00 84.94 87 GLY A C 1
ATOM 669 O O . GLY A 1 87 ? 14.645 -3.718 -13.428 1.00 84.94 87 GLY A O 1
ATOM 670 N N . ASN A 1 88 ? 16.106 -5.399 -13.632 1.00 92.44 88 ASN A N 1
ATOM 671 C CA . ASN A 1 88 ? 15.120 -6.423 -13.304 1.00 92.44 88 ASN A CA 1
ATOM 672 C C . ASN A 1 88 ? 14.986 -6.582 -11.790 1.00 92.44 88 ASN A C 1
ATOM 674 O O . ASN A 1 88 ? 15.951 -6.439 -11.031 1.00 92.44 88 ASN A O 1
ATOM 678 N N . TYR A 1 89 ? 13.774 -6.919 -11.360 1.00 95.81 89 TYR A N 1
ATOM 679 C CA . TYR A 1 89 ? 13.448 -7.061 -9.951 1.00 95.81 89 TYR A CA 1
ATOM 680 C C . TYR A 1 89 ? 12.723 -8.370 -9.659 1.00 95.81 89 TYR A C 1
ATOM 682 O O . TYR A 1 89 ? 12.045 -8.936 -10.514 1.00 95.81 89 TYR A O 1
ATOM 690 N N . ARG A 1 90 ? 12.819 -8.832 -8.415 1.00 97.56 90 ARG A N 1
ATOM 691 C CA . ARG A 1 90 ? 12.062 -9.970 -7.895 1.00 97.56 90 ARG A CA 1
ATOM 692 C C . ARG A 1 90 ? 11.433 -9.612 -6.559 1.00 97.56 90 ARG A C 1
ATOM 694 O O . ARG A 1 90 ? 12.053 -8.974 -5.709 1.00 97.56 90 ARG A O 1
ATOM 701 N N . CYS A 1 91 ? 10.201 -10.059 -6.356 1.00 98.12 91 CYS A N 1
ATOM 702 C CA . CYS A 1 91 ? 9.578 -10.023 -5.043 1.00 98.12 91 CYS A CA 1
ATOM 703 C C . CYS A 1 91 ? 10.095 -11.189 -4.181 1.00 98.12 91 CYS A C 1
ATOM 705 O O . CYS A 1 91 ? 9.918 -12.339 -4.582 1.00 98.12 91 CYS A O 1
ATOM 707 N N . PRO A 1 92 ? 10.673 -10.947 -2.992 1.00 97.81 92 PRO A N 1
ATOM 708 C CA . PRO A 1 92 ? 11.136 -12.027 -2.118 1.00 97.81 92 PRO A CA 1
ATOM 709 C C . PRO A 1 92 ? 9.994 -12.836 -1.483 1.00 97.81 92 PRO A C 1
ATOM 711 O O . PRO A 1 92 ? 10.236 -13.929 -0.991 1.00 97.81 92 PRO A O 1
ATOM 714 N N . SER A 1 93 ? 8.759 -12.318 -1.485 1.00 98.06 93 SER A N 1
ATOM 715 C CA . SER A 1 93 ? 7.607 -12.975 -0.852 1.00 98.06 93 SER A CA 1
ATOM 716 C C . SER A 1 93 ? 6.816 -13.870 -1.808 1.00 98.06 93 SER A C 1
ATOM 718 O O . SER A 1 93 ? 6.532 -15.013 -1.475 1.00 98.06 93 SER A O 1
ATOM 720 N N . CYS A 1 94 ? 6.434 -13.360 -2.982 1.00 97.69 94 CYS A N 1
ATOM 721 C CA . CYS A 1 94 ? 5.622 -14.108 -3.952 1.00 97.69 94 CYS A CA 1
ATOM 722 C C . CYS A 1 94 ? 6.390 -14.512 -5.212 1.00 97.69 94 CYS A C 1
ATOM 724 O O . CYS A 1 94 ? 5.789 -14.995 -6.166 1.00 97.69 94 CYS A O 1
ATOM 726 N N . GLU A 1 95 ? 7.697 -14.250 -5.241 1.00 97.50 95 GLU A N 1
ATOM 727 C CA . GLU A 1 95 ? 8.623 -14.651 -6.304 1.00 97.50 95 GLU A CA 1
ATOM 728 C C . GLU A 1 95 ? 8.347 -14.064 -7.694 1.00 97.50 95 GLU A C 1
ATOM 730 O O . GLU A 1 95 ? 9.077 -14.367 -8.634 1.00 97.50 95 GLU A O 1
ATOM 735 N N . THR A 1 96 ? 7.357 -13.173 -7.828 1.00 96.75 96 THR A N 1
ATOM 736 C CA . THR A 1 96 ? 7.070 -12.467 -9.084 1.00 96.75 96 THR A CA 1
ATOM 737 C C . THR A 1 96 ? 8.317 -11.733 -9.568 1.00 96.75 96 THR A C 1
ATOM 739 O O . THR A 1 96 ? 8.916 -10.956 -8.816 1.00 96.75 96 THR A O 1
ATOM 742 N N . VAL A 1 97 ? 8.680 -11.979 -10.826 1.00 95.56 97 VAL A N 1
ATOM 743 C CA . VAL A 1 97 ? 9.818 -11.360 -11.508 1.00 95.56 97 VAL A CA 1
ATOM 744 C C . VAL A 1 97 ? 9.315 -10.255 -12.431 1.00 95.56 97 VAL A C 1
ATOM 746 O O . VAL A 1 97 ? 8.384 -10.455 -13.207 1.00 95.56 97 VAL A O 1
ATOM 749 N N . TYR A 1 98 ? 9.956 -9.096 -12.341 1.00 94.69 98 TYR A N 1
ATOM 750 C CA . TYR A 1 98 ? 9.685 -7.902 -13.125 1.00 94.69 98 TYR A CA 1
ATOM 751 C C . TYR A 1 98 ? 10.850 -7.698 -14.083 1.00 94.69 98 TYR A C 1
ATOM 753 O O . TYR A 1 98 ? 11.974 -7.421 -13.660 1.00 94.69 98 TYR A O 1
ATOM 761 N N . ILE A 1 99 ? 10.570 -7.875 -15.368 1.00 92.06 99 ILE A N 1
ATOM 762 C CA . ILE A 1 99 ? 11.535 -7.719 -16.450 1.00 92.06 99 ILE A CA 1
ATOM 763 C C . ILE A 1 99 ? 11.312 -6.333 -17.053 1.00 92.06 99 ILE A C 1
ATOM 765 O O . ILE A 1 99 ? 10.270 -6.095 -17.660 1.00 92.06 99 ILE A O 1
ATOM 769 N N . THR A 1 100 ? 12.251 -5.413 -16.841 1.00 86.88 100 THR A N 1
ATOM 770 C CA . THR A 1 100 ? 12.088 -3.992 -17.206 1.00 86.88 100 THR A CA 1
ATOM 771 C C . THR A 1 100 ? 12.844 -3.611 -18.474 1.00 86.88 100 THR A C 1
ATOM 773 O O . THR A 1 100 ? 12.632 -2.531 -19.022 1.00 86.88 100 THR A O 1
ATOM 776 N N . ASP A 1 101 ? 13.677 -4.516 -18.993 1.00 76.62 101 ASP A N 1
ATOM 777 C CA . ASP A 1 101 ? 14.422 -4.358 -20.245 1.00 76.62 101 ASP A CA 1
ATOM 778 C C . ASP A 1 101 ? 13.586 -4.665 -21.503 1.00 76.62 101 ASP A C 1
ATOM 780 O O . ASP A 1 101 ? 14.113 -4.714 -22.620 1.00 76.62 101 ASP A O 1
ATOM 784 N N . GLY A 1 102 ? 12.268 -4.826 -21.348 1.00 60.75 102 GLY A N 1
ATOM 785 C CA . GLY A 1 102 ? 11.338 -4.991 -22.457 1.00 60.75 102 GLY A CA 1
ATOM 786 C C . GLY A 1 102 ? 11.365 -3.778 -23.390 1.00 60.75 102 GLY A C 1
ATOM 787 O O . GLY A 1 102 ? 11.136 -2.649 -22.958 1.00 60.75 102 GLY A O 1
ATOM 788 N N . LYS A 1 103 ? 11.629 -4.017 -24.686 1.00 55.47 103 LYS A N 1
ATOM 789 C CA . LYS A 1 103 ? 11.431 -3.030 -25.766 1.00 55.47 103 LYS A CA 1
ATOM 790 C C . LYS A 1 103 ? 10.125 -2.265 -25.533 1.00 55.47 103 LYS A C 1
ATOM 792 O O . LYS A 1 103 ? 9.129 -2.887 -25.170 1.00 55.47 103 LYS A O 1
ATOM 797 N N . ALA A 1 104 ? 10.151 -0.951 -25.784 1.00 52.91 104 ALA A N 1
ATOM 798 C CA . ALA A 1 104 ? 8.996 -0.066 -25.644 1.00 52.91 104 ALA A CA 1
ATOM 799 C C . ALA A 1 104 ? 7.710 -0.743 -26.155 1.00 52.91 104 ALA A C 1
ATOM 801 O O . ALA A 1 104 ? 7.758 -1.389 -27.214 1.00 52.91 104 ALA A O 1
ATOM 802 N N . PRO A 1 105 ? 6.585 -0.633 -25.421 1.00 53.12 105 PRO A N 1
ATOM 803 C CA . PRO A 1 105 ? 5.335 -1.254 -25.833 1.00 53.12 105 PRO A CA 1
ATOM 804 C C . PRO A 1 105 ? 5.026 -0.836 -27.271 1.00 53.12 105 PRO A C 1
ATOM 806 O O . PRO A 1 105 ? 5.132 0.340 -27.623 1.00 53.12 105 PRO A O 1
ATOM 809 N N . ARG A 1 106 ? 4.690 -1.805 -28.133 1.00 51.91 106 ARG A N 1
ATOM 810 C CA . ARG A 1 106 ? 4.247 -1.494 -29.496 1.00 51.91 106 ARG A CA 1
ATOM 811 C C . ARG A 1 106 ? 2.972 -0.675 -29.349 1.00 51.91 106 ARG A C 1
ATOM 813 O O . ARG A 1 106 ? 1.965 -1.219 -28.909 1.00 51.91 106 ARG A O 1
ATOM 820 N N . THR A 1 107 ? 3.030 0.612 -29.680 1.00 55.88 107 THR A N 1
ATOM 821 C CA . THR A 1 107 ? 1.866 1.495 -29.687 1.00 55.88 107 THR A CA 1
ATOM 822 C C . THR A 1 107 ? 0.791 0.858 -30.561 1.00 55.88 107 THR A C 1
ATOM 824 O O . THR A 1 107 ? 0.915 0.829 -31.785 1.00 55.88 107 THR A O 1
ATOM 827 N N . THR A 1 108 ? -0.249 0.296 -29.950 1.00 55.88 108 THR A N 1
ATOM 828 C CA . THR A 1 108 ? -1.470 -0.062 -30.666 1.00 55.88 108 THR A CA 1
ATOM 829 C C . THR A 1 108 ? -2.152 1.244 -31.026 1.00 55.88 108 THR A C 1
ATOM 831 O O . THR A 1 108 ? -2.824 1.854 -30.197 1.00 55.88 108 THR A O 1
ATOM 834 N N . ILE A 1 109 ? -1.912 1.713 -32.249 1.00 54.44 109 ILE A N 1
ATOM 835 C CA . ILE A 1 109 ? -2.695 2.790 -32.847 1.00 54.44 109 ILE A CA 1
ATOM 836 C C . ILE A 1 109 ? -4.128 2.261 -32.934 1.00 54.44 109 ILE A C 1
ATOM 838 O O . ILE A 1 109 ? -4.381 1.279 -33.632 1.00 54.44 109 ILE A O 1
ATOM 842 N N . ALA A 1 110 ? -5.045 2.872 -32.184 1.00 54.47 110 ALA A N 1
ATOM 843 C CA . ALA A 1 110 ? -6.467 2.644 -32.370 1.00 54.47 110 ALA A CA 1
ATOM 844 C C . ALA A 1 110 ? -6.829 3.144 -33.774 1.00 54.47 110 ALA A C 1
ATOM 846 O O . ALA A 1 110 ? -6.730 4.338 -34.058 1.00 54.47 110 ALA A O 1
ATOM 847 N N . VAL A 1 111 ? -7.173 2.217 -34.664 1.00 50.81 111 VAL A N 1
ATOM 848 C CA . VAL A 1 111 ? -7.787 2.545 -35.949 1.00 50.81 111 VAL A CA 1
ATOM 849 C C . VAL A 1 111 ? -9.250 2.848 -35.638 1.00 50.81 111 VAL A C 1
ATOM 851 O O . VAL A 1 11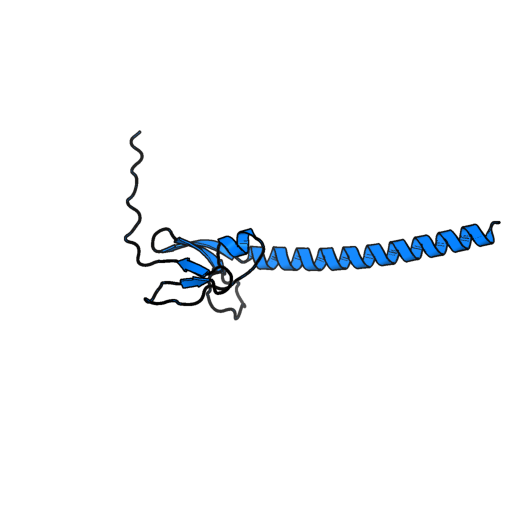1 ? -9.984 1.941 -35.245 1.00 50.81 111 VAL A O 1
ATOM 854 N N . PHE A 1 112 ? -9.616 4.127 -35.714 1.00 56.44 112 PHE A N 1
ATOM 855 C CA . PHE A 1 112 ? -11.004 4.591 -35.694 1.00 56.44 112 PHE A CA 1
ATOM 856 C C . PHE A 1 112 ? -11.584 4.557 -37.106 1.00 56.44 112 PHE A C 1
ATOM 858 O O . PHE A 1 112 ? -10.822 4.870 -38.052 1.00 56.44 112 PHE A O 1
#

Radius of gyration: 24.05 Å; chains: 1; bounding box: 53×31×80 Å

Organism: NCBI:txid101571

Sequence (112 aa):
MATQEALKAAQDMRAMDQKLAALEHENEQLKARAERRGQYALTDIGGGALAYRYSHVEGSTDAPHYLCQPCMSKGNEIALQPYGRHGNYRCPSCETVYITDGKAPRTTIAVF

Secondary structure (DSSP, 8-state):
-HHHHHHHHHHHHHHHHHHHHHHHHHHHHHHHHHHHHHTEEEEE-STT-EEEEE-PPTT--PPP-EE-HHHHHTT---B-EE-SSTT-EE-TTT--EE--------------